Protein AF-A0A9D4DPV3-F1 (afdb_monomer_lite)

Organism: Dreissena polymorpha (NCBI:txid45954)

Radius of gyration: 32.3 Å; chains: 1; bounding box: 72×70×48 Å

InterPro domains:
  IPR011604 PD-(D/E)XK endonuclease-like domain superfamily [G3DSA:3.90.320.10] (1-57)

Structure (mmCIF, N/CA/C/O backbone):
data_AF-A0A9D4DPV3-F1
#
_entry.id   AF-A0A9D4DPV3-F1
#
loop_
_atom_site.group_PDB
_atom_site.id
_atom_site.type_symbol
_atom_site.label_atom_id
_atom_site.label_alt_id
_atom_site.label_comp_id
_atom_site.label_asym_id
_atom_site.label_entity_id
_atom_site.label_seq_id
_atom_site.pdbx_PDB_ins_code
_atom_site.Cartn_x
_atom_site.Cartn_y
_atom_site.Cartn_z
_atom_site.occupancy
_atom_site.B_iso_or_equiv
_atom_site.auth_seq_id
_atom_site.auth_comp_id
_atom_site.auth_asym_id
_atom_site.auth_atom_id
_atom_site.pdbx_PDB_model_num
ATOM 1 N N . MET A 1 1 ? -5.171 4.891 -0.174 1.00 82.44 1 MET A N 1
ATOM 2 C CA . MET A 1 1 ? -4.931 6.338 -0.006 1.00 82.44 1 MET A CA 1
ATOM 3 C C . MET A 1 1 ? -4.197 6.929 -1.198 1.00 82.44 1 MET A C 1
ATOM 5 O O . MET A 1 1 ? -4.821 7.702 -1.906 1.00 82.44 1 MET A O 1
ATOM 9 N N . GLY A 1 2 ? -2.975 6.487 -1.525 1.00 90.44 2 GLY A N 1
ATOM 10 C CA . GLY A 1 2 ? -2.223 7.017 -2.677 1.00 90.44 2 GLY A CA 1
ATOM 11 C C . GLY A 1 2 ? -2.950 6.950 -4.032 1.00 90.44 2 GLY A C 1
ATOM 12 O O . GLY A 1 2 ? -3.034 7.957 -4.726 1.00 90.44 2 GLY A O 1
ATOM 13 N N . CYS A 1 3 ? -3.562 5.812 -4.390 1.00 92.44 3 CYS A N 1
ATOM 14 C CA . CYS A 1 3 ? -4.306 5.686 -5.659 1.00 92.44 3 CYS A CA 1
ATOM 15 C C . CYS A 1 3 ? -5.573 6.554 -5.741 1.00 92.44 3 CYS A C 1
ATOM 17 O O . CYS A 1 3 ? -5.963 6.967 -6.827 1.00 92.44 3 CYS A O 1
ATOM 19 N N . CYS A 1 4 ? -6.241 6.784 -4.610 1.00 93.88 4 CYS A N 1
ATOM 20 C CA . CYS A 1 4 ? -7.505 7.518 -4.531 1.00 93.88 4 CYS A CA 1
ATOM 21 C C . CYS A 1 4 ? -7.338 8.960 -4.030 1.00 93.88 4 CYS A C 1
ATOM 23 O O . CYS A 1 4 ? -8.341 9.635 -3.831 1.00 93.88 4 CYS A O 1
ATOM 25 N N . GLN A 1 5 ? -6.096 9.418 -3.820 1.00 92.75 5 GLN A N 1
ATOM 26 C CA . GLN A 1 5 ? -5.751 10.742 -3.280 1.00 92.75 5 GLN A CA 1
ATOM 27 C C . GLN A 1 5 ? -6.466 11.074 -1.959 1.00 92.75 5 GLN A C 1
ATOM 29 O O . GLN A 1 5 ? -6.792 12.222 -1.681 1.00 92.75 5 GLN A O 1
ATOM 34 N N . ALA A 1 6 ? -6.720 10.054 -1.141 1.00 94.69 6 ALA A N 1
ATOM 35 C CA . ALA A 1 6 ? -7.289 10.238 0.187 1.00 94.69 6 ALA A CA 1
ATOM 36 C C . ALA A 1 6 ? -6.168 10.472 1.203 1.00 94.69 6 ALA A C 1
ATOM 38 O O . ALA A 1 6 ? -5.189 9.726 1.213 1.00 94.69 6 ALA A O 1
ATOM 39 N N . GLU A 1 7 ? -6.336 11.468 2.070 1.00 95.31 7 GLU A N 1
ATOM 40 C CA . GLU A 1 7 ? -5.360 11.802 3.116 1.00 95.31 7 GLU A CA 1
ATOM 41 C C . GLU A 1 7 ? -5.443 10.870 4.325 1.00 95.31 7 GLU A C 1
ATOM 43 O O . GLU A 1 7 ? -4.473 10.743 5.069 1.00 95.31 7 GLU A O 1
ATOM 48 N N . ARG A 1 8 ? -6.605 10.245 4.549 1.00 96.06 8 ARG A N 1
ATOM 49 C CA . ARG A 1 8 ? -6.882 9.397 5.714 1.00 96.06 8 ARG A CA 1
ATOM 50 C C . ARG A 1 8 ? -7.819 8.245 5.360 1.00 96.06 8 ARG A C 1
ATOM 52 O O . ARG A 1 8 ? -8.557 8.309 4.374 1.00 96.06 8 ARG A O 1
ATOM 59 N N . GLY A 1 9 ? -7.800 7.199 6.175 1.00 95.81 9 GLY A N 1
ATOM 60 C CA . GLY A 1 9 ? -8.728 6.074 6.115 1.00 95.81 9 GLY A CA 1
ATOM 61 C C . GLY A 1 9 ? -8.900 5.431 7.486 1.00 95.81 9 GLY A C 1
ATOM 62 O O . GLY A 1 9 ? -8.135 5.708 8.401 1.00 95.81 9 GLY A O 1
ATOM 63 N N . TYR A 1 10 ? -9.896 4.561 7.626 1.00 97.00 10 TYR A N 1
ATOM 64 C CA . TYR A 1 10 ? -10.117 3.811 8.861 1.00 97.00 10 TYR A CA 1
ATOM 65 C C . TYR A 1 10 ? -9.808 2.333 8.641 1.00 97.00 10 TYR A C 1
ATOM 67 O O . TYR A 1 10 ? -10.337 1.718 7.711 1.00 97.00 10 TYR A O 1
ATOM 75 N N . LEU A 1 11 ? -8.970 1.762 9.503 1.00 97.06 11 LEU A N 1
ATOM 76 C CA . LEU A 1 11 ? -8.800 0.323 9.627 1.00 97.06 11 LEU A CA 1
ATOM 77 C C . LEU A 1 11 ? -9.848 -0.190 10.607 1.00 97.06 11 LEU A C 1
ATOM 79 O O . LEU A 1 11 ? -9.778 0.061 11.807 1.00 97.06 11 LEU A O 1
ATOM 83 N N . VAL A 1 12 ? -10.839 -0.892 10.069 1.00 97.62 12 VAL A N 1
ATOM 84 C CA . VAL A 1 12 ? -11.920 -1.483 10.853 1.00 97.62 12 VAL A CA 1
ATOM 85 C C . VAL A 1 12 ? -11.663 -2.977 10.974 1.00 97.62 12 VAL A C 1
ATOM 87 O O . VAL A 1 12 ? -11.675 -3.698 9.977 1.00 97.62 12 VAL A O 1
ATOM 90 N N . VAL A 1 13 ? -11.446 -3.440 12.200 1.00 97.69 13 VAL A N 1
ATOM 91 C CA . VAL A 1 13 ? -11.316 -4.857 12.535 1.00 97.69 13 VAL A CA 1
ATOM 92 C C . VAL A 1 13 ? -12.516 -5.242 13.381 1.00 97.69 13 VAL A C 1
ATOM 94 O O . VAL A 1 13 ? -12.703 -4.742 14.487 1.00 97.69 13 VAL A O 1
ATOM 97 N N . TRP A 1 14 ? -13.351 -6.130 12.852 1.00 97.81 14 TRP A N 1
ATOM 98 C CA . TRP A 1 14 ? -14.557 -6.581 13.532 1.00 97.81 14 TRP A CA 1
ATOM 99 C C . TRP A 1 14 ? -14.513 -8.082 13.798 1.00 97.81 14 TRP A C 1
ATOM 101 O O . TRP A 1 14 ? -14.165 -8.880 12.928 1.00 97.81 14 TRP A O 1
ATOM 111 N N . THR A 1 15 ? -14.893 -8.450 15.014 1.00 97.06 15 THR A N 1
ATOM 112 C CA . THR A 1 15 ? -15.073 -9.822 15.480 1.00 97.06 15 THR A CA 1
ATOM 113 C C . THR A 1 15 ? -16.412 -9.931 16.207 1.00 97.06 15 THR A C 1
ATOM 115 O O . THR A 1 15 ? -17.007 -8.928 16.596 1.00 97.06 15 THR A O 1
ATOM 118 N N . GLU A 1 16 ? -16.876 -11.151 16.472 1.00 97.56 16 GLU A N 1
ATOM 119 C CA . GLU A 1 16 ? -18.114 -11.369 17.238 1.00 97.56 16 GLU A CA 1
ATOM 120 C C . GLU A 1 16 ? -18.077 -10.768 18.655 1.00 97.56 16 GLU A C 1
ATOM 122 O O . GLU A 1 16 ? -19.124 -10.524 19.249 1.00 97.56 16 GLU A O 1
ATOM 127 N N . LYS A 1 17 ? -16.879 -10.535 19.207 1.00 96.00 17 LYS A N 1
ATOM 128 C CA . LYS A 1 17 ? -16.684 -10.023 20.570 1.00 96.00 17 LYS A CA 1
ATOM 129 C C . LYS A 1 17 ? -16.370 -8.533 20.615 1.00 96.00 17 LYS A C 1
ATOM 131 O O . LYS A 1 17 ? -16.622 -7.900 21.634 1.00 96.00 17 LYS A O 1
ATOM 136 N N . GLU A 1 18 ? -15.794 -7.990 19.548 1.00 95.94 18 GLU A N 1
ATOM 137 C CA . GLU A 1 18 ? -15.217 -6.651 19.569 1.00 95.94 18 GLU A CA 1
ATOM 138 C C . GLU A 1 18 ? -15.194 -6.002 18.185 1.00 95.94 18 GLU A C 1
ATOM 140 O O . GLU A 1 18 ? -14.951 -6.659 17.169 1.00 95.94 18 GLU A O 1
ATOM 145 N N . LEU A 1 19 ? -15.405 -4.686 18.179 1.00 97.56 19 LEU A N 1
ATOM 146 C CA . LEU A 1 19 ? -15.176 -3.801 17.048 1.00 97.56 19 LEU A CA 1
ATOM 147 C C . LEU A 1 19 ? -14.025 -2.853 17.392 1.00 97.56 19 LEU A C 1
ATOM 149 O O . LEU A 1 19 ? -14.149 -2.033 18.299 1.00 97.56 19 LEU A O 1
ATOM 153 N N . HIS A 1 20 ? -12.941 -2.946 16.634 1.00 97.50 20 HIS A N 1
ATOM 154 C CA . HIS A 1 20 ? -11.796 -2.056 16.722 1.00 97.50 20 HIS A CA 1
ATOM 155 C C . HIS A 1 20 ? -11.738 -1.171 15.474 1.00 97.50 20 HIS A C 1
ATOM 157 O O . HIS A 1 20 ? -11.845 -1.662 14.349 1.00 97.50 20 HIS A O 1
ATOM 163 N N . ILE A 1 21 ? -11.594 0.139 15.672 1.00 97.88 21 ILE A N 1
ATOM 164 C CA . ILE A 1 21 ? -11.481 1.120 14.591 1.00 97.88 21 ILE A CA 1
ATOM 165 C C . ILE A 1 21 ? -10.273 1.998 14.883 1.00 97.88 21 ILE A C 1
ATOM 167 O O . ILE A 1 21 ? -10.227 2.662 15.917 1.00 97.88 21 ILE A O 1
ATOM 171 N N . GLU A 1 22 ? -9.334 2.029 13.946 1.00 98.00 22 GLU A N 1
ATOM 172 C CA . GLU A 1 22 ? -8.143 2.869 14.005 1.00 98.00 22 GLU A CA 1
ATOM 173 C C . GLU A 1 22 ? -8.116 3.822 12.806 1.00 98.00 22 GLU A C 1
ATOM 175 O O . GLU A 1 22 ? -8.418 3.431 11.677 1.00 98.00 22 GLU A O 1
ATOM 180 N N . GLU A 1 23 ? -7.776 5.088 13.041 1.00 97.25 23 GLU A N 1
ATOM 181 C CA . GLU A 1 23 ? -7.551 6.060 11.971 1.00 97.25 23 GLU A CA 1
ATOM 182 C C . GLU A 1 23 ? -6.114 5.938 11.458 1.00 97.25 23 GLU A C 1
ATOM 184 O O . GLU A 1 23 ? -5.158 6.080 12.216 1.00 97.25 23 GLU A O 1
ATOM 189 N N . ILE A 1 24 ? -5.963 5.723 10.154 1.00 97.06 24 ILE A N 1
ATOM 190 C CA . ILE A 1 24 ? -4.672 5.663 9.476 1.00 97.06 24 ILE A CA 1
ATOM 191 C C . ILE A 1 24 ? -4.526 6.894 8.588 1.00 97.06 24 ILE A C 1
ATOM 193 O O . ILE A 1 24 ? -5.361 7.166 7.721 1.00 97.06 24 ILE A O 1
ATOM 197 N N . VAL A 1 25 ? -3.429 7.621 8.782 1.00 97.19 25 VAL A N 1
ATOM 198 C CA . VAL A 1 25 ? -3.062 8.795 7.982 1.00 97.19 25 VAL A CA 1
ATOM 199 C C . VAL A 1 25 ? -2.173 8.372 6.818 1.00 97.19 25 VAL A C 1
ATOM 201 O O . VAL A 1 25 ? -1.397 7.422 6.918 1.00 97.19 25 VAL A O 1
ATOM 204 N N . PHE A 1 26 ? -2.309 9.054 5.684 1.00 97.12 26 PHE A N 1
ATOM 205 C CA . PHE A 1 26 ? -1.469 8.816 4.525 1.00 97.12 26 PHE A CA 1
ATOM 206 C C . PHE A 1 26 ? -0.011 9.160 4.821 1.00 97.12 26 PHE A C 1
ATOM 208 O O . PHE A 1 26 ? 0.316 10.288 5.179 1.00 97.12 26 PHE A O 1
ATOM 215 N N . ASP A 1 27 ? 0.857 8.179 4.599 1.00 96.62 27 ASP A N 1
ATOM 216 C CA . ASP A 1 27 ? 2.301 8.328 4.683 1.00 96.62 27 ASP A CA 1
ATOM 217 C C . ASP A 1 27 ? 2.888 8.369 3.267 1.00 96.62 27 ASP A C 1
A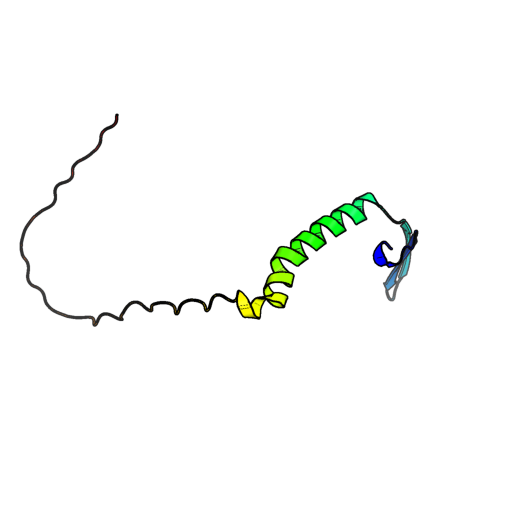TOM 219 O O . ASP A 1 27 ? 2.836 7.392 2.509 1.00 96.62 27 ASP A O 1
ATOM 223 N N . SER A 1 28 ? 3.424 9.532 2.899 1.00 95.69 28 SER A N 1
ATOM 224 C CA . SER A 1 28 ? 4.017 9.760 1.585 1.00 95.69 28 SER A CA 1
ATOM 225 C C . SER A 1 28 ? 5.335 9.017 1.374 1.00 95.69 28 SER A C 1
ATOM 227 O O . SER A 1 28 ? 5.636 8.649 0.237 1.00 95.69 28 SER A O 1
ATOM 229 N N . GLU A 1 29 ? 6.121 8.806 2.432 1.00 97.00 29 GLU A N 1
ATOM 230 C CA . GLU A 1 29 ? 7.411 8.116 2.344 1.00 97.00 29 GLU A CA 1
ATOM 231 C C . GLU A 1 29 ? 7.175 6.625 2.117 1.00 97.00 29 GLU A C 1
ATOM 233 O O . GLU A 1 29 ? 7.628 6.077 1.106 1.00 97.00 29 GLU A O 1
ATOM 238 N N . LEU A 1 30 ? 6.332 6.012 2.955 1.00 95.88 30 LEU A N 1
ATOM 239 C CA . LEU A 1 30 ? 5.915 4.620 2.795 1.00 95.88 30 LEU A CA 1
ATOM 240 C C . LEU A 1 30 ? 5.298 4.373 1.411 1.00 95.88 30 LEU A C 1
ATOM 242 O O . LEU A 1 30 ? 5.612 3.392 0.733 1.00 95.88 30 LEU A O 1
ATOM 246 N N . TRP A 1 31 ? 4.436 5.282 0.946 1.00 96.25 31 TRP A N 1
ATOM 247 C CA . TRP A 1 31 ? 3.832 5.172 -0.380 1.00 96.25 31 TRP A CA 1
ATOM 248 C C . TRP A 1 31 ? 4.869 5.197 -1.511 1.00 96.25 31 TRP A C 1
ATOM 250 O O . TRP A 1 31 ? 4.754 4.431 -2.475 1.00 96.25 31 TRP A O 1
ATOM 260 N N . SER A 1 32 ? 5.888 6.052 -1.401 1.00 97.00 32 SER A N 1
ATOM 261 C CA . SER A 1 32 ? 6.977 6.146 -2.378 1.00 97.00 32 SER A CA 1
ATOM 262 C C . SER A 1 32 ? 7.771 4.837 -2.464 1.00 97.00 32 SER A C 1
ATOM 264 O O . SER A 1 32 ? 7.998 4.315 -3.562 1.00 97.00 32 SER A O 1
ATOM 266 N N . GLU A 1 33 ? 8.113 4.248 -1.317 1.00 97.50 33 GLU A N 1
ATOM 267 C CA . GLU A 1 33 ? 8.817 2.963 -1.234 1.00 97.50 33 GLU A CA 1
ATOM 268 C C . GLU A 1 33 ? 7.994 1.809 -1.820 1.00 97.50 33 GLU A C 1
ATOM 270 O O . GLU A 1 33 ? 8.498 1.003 -2.616 1.00 97.50 33 GLU A O 1
ATOM 275 N N . MET A 1 34 ? 6.697 1.760 -1.499 1.00 96.88 34 MET A N 1
ATOM 276 C CA . MET A 1 34 ? 5.768 0.785 -2.072 1.00 96.88 34 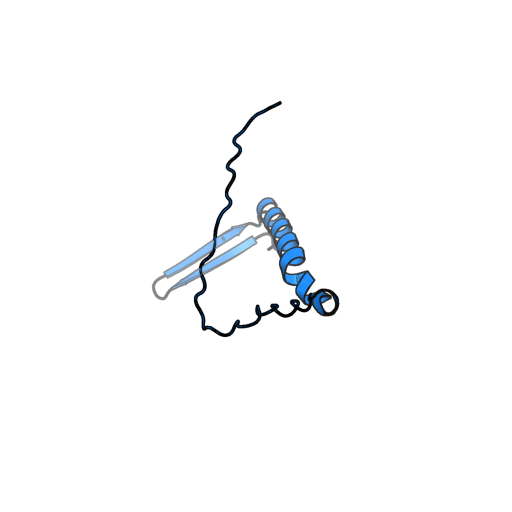MET A CA 1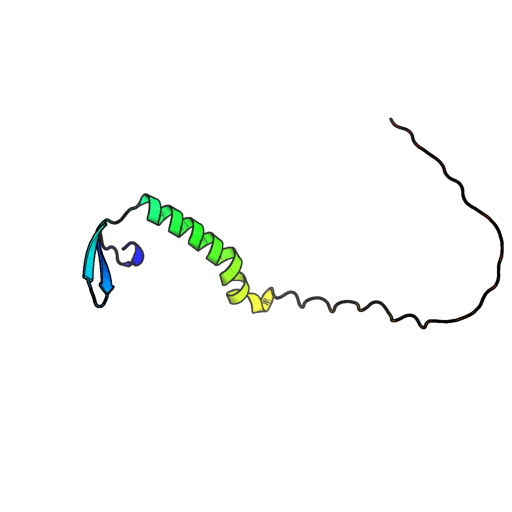
ATOM 277 C C . MET A 1 34 ? 5.668 0.933 -3.592 1.00 96.88 34 MET A C 1
ATOM 279 O O . MET A 1 34 ? 5.659 -0.071 -4.309 1.00 96.88 34 MET A O 1
ATOM 283 N N . CYS A 1 35 ? 5.631 2.164 -4.108 1.00 97.12 35 CYS A N 1
ATOM 284 C CA . CYS A 1 35 ? 5.615 2.425 -5.545 1.00 97.12 35 CYS A CA 1
ATOM 285 C C . CYS A 1 35 ? 6.904 1.955 -6.226 1.00 97.12 35 CYS A C 1
ATOM 287 O O . CYS A 1 35 ? 6.844 1.345 -7.296 1.00 97.12 35 CYS A O 1
ATOM 289 N N . ALA A 1 36 ? 8.068 2.219 -5.629 1.00 97.50 36 ALA A N 1
ATOM 290 C CA . ALA A 1 36 ? 9.352 1.762 -6.154 1.00 97.50 36 ALA A CA 1
ATOM 291 C C . ALA A 1 36 ? 9.416 0.227 -6.216 1.00 97.50 36 ALA A C 1
ATOM 293 O O . ALA A 1 36 ? 9.751 -0.337 -7.261 1.00 97.50 36 ALA A O 1
ATOM 294 N N . SER A 1 37 ? 8.998 -0.446 -5.143 1.00 97.19 37 SER A N 1
ATOM 295 C CA . SER A 1 37 ? 8.947 -1.911 -5.068 1.00 97.19 37 SER A CA 1
ATOM 296 C C . SER A 1 37 ? 7.952 -2.502 -6.070 1.00 97.19 37 SER A C 1
ATOM 298 O O . SER A 1 37 ? 8.272 -3.438 -6.802 1.00 97.19 37 SER A O 1
ATOM 300 N N . SER A 1 38 ? 6.766 -1.902 -6.188 1.00 96.75 38 SER A N 1
ATOM 301 C CA . SER A 1 38 ? 5.734 -2.337 -7.136 1.00 96.75 38 SER A CA 1
ATOM 302 C C . SER A 1 38 ? 6.197 -2.206 -8.588 1.00 96.75 38 SER A C 1
ATOM 304 O O . SER A 1 38 ? 5.915 -3.084 -9.400 1.00 96.75 38 SER A O 1
ATOM 306 N N . LYS A 1 39 ? 6.961 -1.155 -8.927 1.00 97.25 39 LYS A N 1
ATOM 307 C CA . LYS A 1 39 ? 7.581 -1.011 -10.256 1.00 97.25 39 LYS A CA 1
ATOM 308 C C . LYS A 1 39 ? 8.576 -2.136 -10.542 1.00 97.25 39 LYS A C 1
ATOM 310 O O . LYS A 1 39 ? 8.564 -2.676 -11.645 1.00 97.25 39 LYS A O 1
ATOM 315 N N . GLN A 1 40 ? 9.403 -2.512 -9.565 1.00 96.81 40 GLN A N 1
ATOM 316 C CA . GLN A 1 40 ? 10.349 -3.624 -9.721 1.00 96.81 40 GLN A CA 1
ATOM 317 C C . GLN A 1 40 ? 9.629 -4.960 -9.934 1.00 96.81 40 GLN A C 1
ATOM 319 O O . GLN A 1 40 ? 9.993 -5.721 -10.830 1.00 96.81 40 GLN A O 1
ATOM 324 N N . ILE A 1 41 ? 8.560 -5.220 -9.176 1.00 96.31 41 ILE A N 1
ATOM 325 C CA . ILE A 1 41 ? 7.709 -6.407 -9.359 1.00 96.31 41 ILE A CA 1
ATOM 326 C C . ILE A 1 41 ? 7.055 -6.392 -10.742 1.00 96.31 41 ILE A C 1
ATOM 328 O O . ILE A 1 41 ? 7.065 -7.397 -11.450 1.00 96.31 41 ILE A O 1
ATOM 332 N N . PHE A 1 42 ? 6.530 -5.243 -11.166 1.00 95.50 42 PHE A N 1
ATOM 333 C CA . PHE A 1 42 ? 5.911 -5.112 -12.476 1.00 95.50 42 PHE A CA 1
ATOM 334 C C . PHE A 1 42 ? 6.897 -5.439 -13.604 1.00 95.50 42 PHE A C 1
ATOM 336 O O . PHE A 1 42 ? 6.576 -6.248 -14.467 1.00 95.50 42 PHE A O 1
ATOM 343 N N . VAL A 1 43 ? 8.111 -4.882 -13.583 1.00 94.56 43 VAL A N 1
ATOM 344 C CA . VAL A 1 43 ? 9.119 -5.118 -14.633 1.00 94.56 43 VAL A CA 1
ATOM 345 C C . VAL A 1 43 ? 9.654 -6.552 -14.623 1.00 94.56 43 VAL A C 1
ATOM 347 O O . VAL A 1 43 ? 9.888 -7.112 -15.689 1.00 94.56 43 VAL A O 1
ATOM 350 N N . SER A 1 44 ? 9.861 -7.146 -13.447 1.00 92.31 44 SER A N 1
ATOM 351 C CA . SER A 1 44 ? 10.497 -8.466 -13.326 1.00 92.31 44 SER A CA 1
ATOM 352 C C . SER A 1 44 ? 9.534 -9.645 -13.468 1.00 92.31 44 SER A C 1
ATOM 354 O O . SER A 1 44 ? 9.942 -10.684 -13.979 1.00 92.31 44 SER A O 1
ATOM 356 N N . ALA A 1 45 ? 8.279 -9.501 -13.035 1.00 91.25 45 ALA A N 1
ATOM 357 C CA . ALA A 1 45 ? 7.325 -10.608 -12.969 1.00 91.25 45 ALA A CA 1
ATOM 358 C C . ALA A 1 45 ? 6.114 -10.424 -13.890 1.00 91.25 45 ALA A C 1
ATOM 360 O O . ALA A 1 45 ? 5.649 -11.387 -14.487 1.00 91.25 45 ALA A O 1
ATOM 361 N N . VAL A 1 46 ? 5.596 -9.201 -14.029 1.00 92.19 46 VAL A N 1
ATOM 362 C CA . VAL A 1 46 ? 4.341 -8.965 -14.768 1.00 92.19 46 VAL A CA 1
ATOM 363 C C . VAL A 1 46 ? 4.608 -8.681 -16.245 1.00 92.19 46 VAL A C 1
ATOM 365 O O . VAL A 1 46 ? 3.974 -9.257 -17.129 1.00 92.19 46 VAL A O 1
ATOM 368 N N . LEU A 1 47 ? 5.567 -7.800 -16.530 1.00 90.62 47 LEU A N 1
ATOM 369 C CA . LEU A 1 47 ? 5.901 -7.367 -17.879 1.00 90.62 47 LEU A CA 1
ATOM 370 C C . LEU A 1 47 ? 6.360 -8.539 -18.764 1.00 90.62 47 LEU A C 1
ATOM 372 O O . LEU A 1 47 ? 5.819 -8.648 -19.863 1.00 90.62 47 LEU A O 1
ATOM 376 N N . PRO A 1 48 ? 7.253 -9.453 -18.324 1.00 87.50 48 PRO A N 1
ATOM 377 C CA . PRO A 1 48 ? 7.698 -10.570 -19.154 1.00 87.50 48 PRO A CA 1
ATOM 378 C C . PRO A 1 48 ? 6.574 -11.518 -19.561 1.00 87.50 48 PRO A C 1
ATOM 380 O O . PRO A 1 48 ? 6.667 -12.095 -20.632 1.00 87.50 48 PRO A O 1
ATOM 383 N N . GLU A 1 49 ? 5.506 -11.644 -18.771 1.00 85.50 49 GLU A N 1
ATOM 384 C CA . GLU A 1 49 ? 4.327 -12.443 -19.130 1.00 85.50 49 GLU A CA 1
ATOM 385 C C . GLU A 1 49 ? 3.425 -11.699 -20.125 1.00 85.50 49 GLU A C 1
ATOM 387 O O . GLU A 1 49 ? 2.954 -12.269 -21.110 1.00 85.50 49 GLU A O 1
ATOM 392 N N . LEU A 1 50 ? 3.235 -10.391 -19.925 1.00 84.62 50 LEU A N 1
ATOM 393 C CA . LEU A 1 50 ? 2.427 -9.547 -20.811 1.00 84.62 50 LEU A CA 1
ATOM 394 C C . LEU A 1 50 ? 3.035 -9.410 -22.214 1.00 84.62 50 LEU A C 1
ATOM 396 O O . LEU A 1 50 ? 2.319 -9.503 -23.212 1.00 84.62 50 LEU A O 1
ATOM 400 N N . VAL A 1 51 ? 4.353 -9.200 -22.303 1.00 83.50 51 VAL A N 1
ATOM 401 C CA . VAL A 1 51 ? 5.087 -9.136 -23.583 1.00 83.50 51 VAL A CA 1
ATOM 402 C C . VAL A 1 51 ? 5.656 -10.498 -24.016 1.00 83.50 51 VAL A C 1
ATOM 404 O O . VAL A 1 51 ? 6.264 -10.619 -25.083 1.00 83.50 51 VAL A O 1
ATOM 407 N N . GLY A 1 52 ? 5.418 -11.544 -23.219 1.00 61.91 52 GLY A N 1
ATOM 408 C CA . GLY A 1 52 ? 6.060 -12.861 -23.276 1.00 61.91 52 GLY A CA 1
ATOM 409 C C . GLY A 1 52 ? 5.824 -13.689 -24.523 1.00 61.91 52 GLY A C 1
ATOM 410 O O . GLY A 1 52 ? 6.612 -14.591 -24.797 1.00 61.91 52 GLY A O 1
ATOM 411 N N . LYS A 1 53 ? 4.849 -13.336 -25.369 1.00 57.25 53 LYS A N 1
ATOM 412 C CA . LYS A 1 53 ? 4.688 -13.994 -26.678 1.00 57.25 53 LYS A CA 1
ATOM 413 C C . LYS A 1 53 ? 5.947 -13.904 -27.563 1.00 57.25 53 LYS A C 1
ATOM 415 O O . LYS A 1 53 ? 6.070 -14.704 -28.483 1.00 57.25 53 LYS A O 1
ATOM 420 N N . PHE A 1 54 ? 6.890 -12.998 -27.270 1.00 56.53 54 PHE A N 1
ATOM 421 C CA . PHE A 1 54 ? 8.176 -12.883 -27.976 1.00 56.53 54 PHE A CA 1
ATOM 422 C C . PHE A 1 54 ? 9.418 -13.281 -27.153 1.00 56.53 54 PHE A C 1
ATOM 424 O O . PHE A 1 54 ? 10.500 -13.394 -27.726 1.00 56.53 54 PHE A O 1
ATOM 431 N N . PHE A 1 55 ? 9.291 -13.516 -25.840 1.00 54.88 55 PHE A N 1
ATOM 432 C CA . PHE A 1 55 ? 10.429 -13.775 -24.939 1.00 54.88 55 PHE A CA 1
ATOM 433 C C . PHE A 1 55 ? 10.306 -15.043 -24.093 1.00 54.88 55 PHE A C 1
ATOM 435 O O . PHE A 1 55 ? 11.256 -15.370 -23.376 1.00 54.88 55 PHE A O 1
ATOM 442 N N . SER A 1 56 ? 9.211 -15.806 -24.206 1.00 59.41 56 SER A N 1
ATOM 443 C CA . SER A 1 56 ? 9.215 -17.207 -23.794 1.00 59.41 56 SER A CA 1
ATOM 444 C C . SER A 1 56 ? 10.277 -17.920 -24.625 1.00 59.41 56 SER A C 1
ATOM 446 O O . SER A 1 56 ? 10.020 -18.388 -25.734 1.00 59.41 56 SER A O 1
ATOM 448 N N . LYS A 1 57 ? 11.508 -17.984 -24.105 1.00 59.59 57 LYS A N 1
ATOM 449 C CA . LYS A 1 57 ? 12.486 -18.963 -24.554 1.00 59.59 57 LYS A CA 1
ATOM 450 C C . LYS A 1 57 ? 11.742 -20.282 -24.480 1.00 59.59 57 LYS A C 1
ATOM 452 O O . LYS A 1 57 ? 11.415 -20.734 -23.385 1.00 59.59 57 LYS A O 1
ATOM 457 N N . VAL A 1 58 ? 11.436 -20.860 -25.641 1.00 55.75 58 VAL A N 1
ATOM 458 C CA . VAL A 1 58 ? 11.142 -22.283 -25.745 1.00 55.75 58 VAL A CA 1
ATOM 459 C C . VAL A 1 58 ? 12.254 -22.920 -24.940 1.00 55.75 58 VAL A C 1
ATOM 461 O O . VAL A 1 58 ? 13.415 -22.798 -25.334 1.00 55.75 58 VAL A O 1
ATOM 464 N N . ALA A 1 59 ? 11.925 -23.447 -23.758 1.00 58.81 59 ALA A N 1
ATOM 465 C CA . ALA A 1 59 ? 12.875 -24.182 -22.956 1.00 58.81 59 ALA A CA 1
ATOM 466 C C . ALA A 1 59 ? 13.425 -25.225 -23.916 1.00 58.81 59 ALA A C 1
ATOM 468 O O . ALA A 1 59 ? 12.687 -26.099 -24.384 1.00 58.81 59 ALA A O 1
ATOM 469 N N . THR A 1 60 ? 14.667 -25.015 -24.348 1.00 51.75 60 THR A N 1
ATOM 470 C CA . THR A 1 60 ? 15.359 -25.906 -25.256 1.00 51.75 60 THR A CA 1
ATOM 471 C C . THR A 1 60 ? 15.211 -27.264 -24.620 1.00 51.75 60 THR A C 1
ATOM 473 O O . THR A 1 60 ? 15.605 -27.454 -23.468 1.00 51.75 60 THR A O 1
ATOM 476 N N . LYS A 1 61 ? 14.503 -28.139 -25.342 1.00 50.91 61 LYS A N 1
ATOM 477 C CA . LYS A 1 61 ? 14.225 -29.521 -24.974 1.00 50.91 61 LYS A CA 1
ATOM 478 C C . LYS A 1 61 ? 15.425 -30.033 -24.198 1.00 50.91 61 LYS A C 1
ATOM 480 O O . LYS A 1 61 ? 16.526 -30.028 -24.747 1.00 50.91 61 LYS A O 1
ATOM 485 N N . TYR A 1 62 ? 15.215 -30.400 -22.933 1.00 45.00 62 TYR A N 1
ATOM 486 C CA . TYR A 1 62 ? 16.206 -31.134 -22.160 1.00 45.00 62 TYR A CA 1
ATOM 487 C C . TYR A 1 62 ? 16.749 -32.217 -23.093 1.00 45.00 62 TYR A C 1
ATOM 489 O O . TYR A 1 62 ? 16.000 -33.107 -23.504 1.00 45.00 62 TYR A O 1
ATOM 497 N N . ASN A 1 63 ? 18.015 -32.088 -23.498 1.00 51.56 63 ASN A N 1
ATOM 498 C CA . ASN A 1 63 ? 18.734 -33.168 -24.147 1.00 51.56 63 ASN A CA 1
ATOM 499 C C . ASN A 1 63 ? 18.797 -34.254 -23.082 1.00 51.56 63 ASN A C 1
ATOM 501 O O . ASN A 1 63 ? 19.654 -34.227 -22.203 1.00 51.56 63 ASN A O 1
ATOM 505 N N . ARG A 1 64 ? 17.811 -35.155 -23.098 1.00 48.41 64 ARG A N 1
ATOM 506 C CA . ARG A 1 64 ? 17.882 -36.404 -22.359 1.00 48.41 64 ARG A CA 1
ATOM 507 C C . ARG A 1 64 ? 19.182 -37.055 -22.842 1.00 48.41 64 ARG A C 1
ATOM 509 O O . ARG A 1 64 ? 19.287 -37.301 -24.047 1.00 48.41 64 ARG A O 1
ATOM 516 N N . PRO A 1 65 ? 20.182 -37.276 -21.973 1.00 58.84 65 PRO A N 1
ATOM 517 C CA . PRO A 1 65 ? 21.362 -38.024 -22.373 1.00 58.84 65 PRO A CA 1
ATOM 518 C C . PRO A 1 65 ? 20.894 -39.373 -22.935 1.00 58.84 65 PRO A C 1
ATOM 520 O O . PRO A 1 65 ? 19.919 -39.923 -22.402 1.00 58.84 65 PRO A O 1
ATOM 523 N N . PRO A 1 66 ? 21.504 -39.900 -24.010 1.00 49.94 66 PRO A N 1
ATOM 524 C CA . PRO A 1 66 ? 21.112 -41.198 -24.538 1.00 49.94 66 PRO A CA 1
ATOM 525 C C . PRO A 1 66 ? 21.216 -42.229 -23.413 1.00 49.94 66 PRO A C 1
ATOM 527 O O . PRO A 1 66 ? 22.239 -42.294 -22.732 1.00 49.94 66 PRO A O 1
ATOM 530 N N . LEU A 1 67 ? 20.156 -43.009 -23.197 1.00 56.59 67 LEU A N 1
ATOM 531 C CA . LEU A 1 67 ? 20.228 -44.170 -22.317 1.00 56.59 67 LEU A CA 1
ATOM 532 C C . LEU A 1 67 ? 21.218 -45.144 -22.962 1.00 56.59 67 LEU A C 1
ATOM 534 O O . LEU A 1 67 ? 20.921 -45.735 -23.999 1.00 56.59 67 LEU A O 1
ATOM 538 N N . THR A 1 68 ? 22.415 -45.255 -22.394 1.00 60.97 68 THR A N 1
ATOM 539 C CA . THR A 1 68 ? 23.394 -46.266 -22.794 1.00 60.97 68 THR A CA 1
ATOM 540 C C . THR A 1 68 ? 22.847 -47.652 -22.451 1.00 60.97 68 THR A C 1
ATOM 542 O O . THR A 1 68 ? 22.383 -47.838 -21.321 1.00 60.97 68 THR A O 1
ATOM 545 N N . PRO A 1 69 ? 22.930 -48.644 -23.352 1.00 47.25 69 PRO A N 1
ATOM 546 C CA . PRO A 1 69 ? 22.692 -50.030 -22.981 1.00 47.25 69 PRO A CA 1
ATOM 547 C C . PRO A 1 69 ? 23.870 -50.542 -22.132 1.00 47.25 69 PRO A C 1
ATOM 549 O O . PRO A 1 69 ? 24.990 -50.673 -22.614 1.00 47.25 69 PRO A O 1
ATOM 552 N N . VAL A 1 70 ? 23.588 -50.787 -20.856 1.00 54.25 70 VAL A N 1
ATOM 553 C CA . VAL A 1 70 ? 24.182 -51.825 -19.980 1.00 54.25 70 VAL A CA 1
ATOM 554 C C . VAL A 1 70 ? 23.899 -53.188 -20.646 1.00 54.25 70 VAL A C 1
ATOM 556 O O . VAL A 1 70 ? 22.769 -53.379 -21.086 1.00 54.25 70 VAL A O 1
ATOM 559 N N . ASP A 1 71 ? 24.770 -54.179 -20.863 1.00 44.03 71 ASP A N 1
ATOM 560 C CA . ASP A 1 71 ? 26.157 -54.554 -20.519 1.00 44.03 71 ASP A CA 1
ATOM 561 C C . ASP A 1 71 ? 26.723 -55.318 -21.751 1.00 44.03 71 ASP A C 1
ATOM 563 O O . ASP A 1 71 ? 25.952 -55.794 -22.583 1.00 44.03 71 ASP A O 1
ATOM 567 N N . SER A 1 72 ? 28.016 -55.557 -21.991 1.00 45.44 72 SER A N 1
ATOM 568 C CA . SER A 1 72 ? 28.856 -56.549 -21.299 1.00 45.44 72 SER A CA 1
ATOM 569 C C . SER A 1 72 ? 30.113 -56.802 -22.157 1.00 45.44 72 SER A C 1
ATOM 571 O O . SER A 1 72 ? 29.991 -57.077 -23.348 1.00 45.44 72 SER A O 1
ATOM 573 N N . ASN A 1 73 ? 31.313 -56.693 -21.575 1.00 34.38 73 ASN A N 1
ATOM 574 C CA . ASN A 1 73 ? 32.368 -57.722 -21.616 1.00 34.38 73 ASN A CA 1
ATOM 575 C C . ASN A 1 73 ? 33.759 -57.178 -21.261 1.00 34.38 73 ASN A C 1
ATOM 577 O O . ASN A 1 73 ? 34.282 -56.226 -21.831 1.00 34.38 73 ASN A O 1
ATOM 581 N N . ILE A 1 74 ? 34.336 -57.887 -20.299 1.00 45.31 74 ILE A N 1
ATOM 582 C CA . ILE A 1 74 ? 35.703 -57.873 -19.795 1.00 45.31 74 ILE A CA 1
ATOM 583 C C . ILE A 1 74 ? 36.711 -58.050 -20.938 1.00 45.31 74 ILE A C 1
ATOM 585 O O . ILE A 1 74 ? 36.644 -59.045 -21.653 1.00 45.31 74 ILE A O 1
ATOM 589 N N . THR A 1 75 ? 37.722 -57.184 -21.025 1.00 38.69 75 THR A N 1
ATOM 590 C CA . THR A 1 75 ? 39.104 -57.604 -21.320 1.00 38.69 75 THR A CA 1
ATOM 591 C C . THR A 1 75 ? 40.065 -56.586 -20.709 1.00 38.69 75 THR A C 1
ATOM 593 O O . THR A 1 75 ? 39.963 -55.388 -20.956 1.00 38.69 75 THR A O 1
ATOM 596 N N . ALA A 1 76 ? 40.945 -57.076 -19.842 1.00 39.84 76 ALA A N 1
ATOM 597 C CA . ALA A 1 76 ? 42.056 -56.332 -19.276 1.00 39.84 76 ALA A CA 1
ATOM 598 C C . ALA A 1 76 ? 43.042 -55.918 -20.379 1.00 39.84 76 ALA A C 1
ATOM 600 O O . ALA A 1 76 ? 43.375 -56.771 -21.194 1.00 39.84 76 ALA A O 1
ATOM 601 N N . ASP A 1 77 ? 43.549 -54.680 -20.359 1.00 34.53 77 ASP A N 1
ATOM 602 C CA . ASP A 1 77 ? 45.003 -54.486 -20.366 1.00 34.53 77 ASP A CA 1
ATOM 603 C C . ASP A 1 77 ? 45.466 -53.073 -19.955 1.00 34.53 77 ASP A C 1
ATOM 605 O O . ASP A 1 77 ? 44.797 -52.071 -20.193 1.00 34.53 77 ASP A O 1
ATOM 609 N N . SER A 1 78 ? 46.615 -53.103 -19.283 1.00 41.75 78 SER A N 1
ATOM 610 C CA . SER A 1 78 ? 47.705 -52.147 -19.044 1.00 41.75 78 SER A CA 1
ATOM 611 C C . SER A 1 78 ? 47.543 -50.599 -19.061 1.00 41.75 78 SER A C 1
ATOM 613 O O . SER A 1 78 ? 47.054 -49.954 -19.980 1.00 4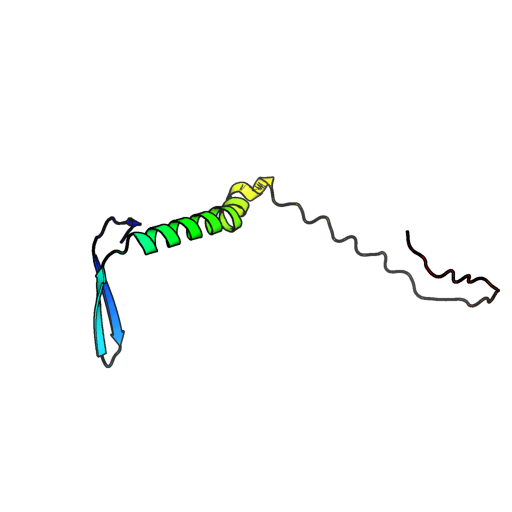1.75 78 SER A O 1
ATOM 615 N N . GLU A 1 79 ? 48.095 -50.016 -17.985 1.00 40.12 79 GLU A N 1
ATOM 616 C CA . GLU A 1 79 ? 49.017 -48.862 -17.947 1.00 40.12 79 GLU A CA 1
ATOM 617 C C . GLU A 1 79 ? 48.667 -47.536 -18.659 1.00 40.12 79 GLU A C 1
ATOM 619 O O . GLU A 1 79 ? 48.932 -47.346 -19.841 1.00 40.12 79 GLU A O 1
ATOM 624 N N . ASN A 1 80 ? 48.301 -46.510 -17.873 1.00 37.66 80 ASN A N 1
ATOM 625 C CA . ASN A 1 80 ? 49.199 -45.368 -17.587 1.00 37.66 80 ASN A CA 1
ATOM 626 C C . ASN A 1 80 ? 48.491 -44.246 -16.804 1.00 37.66 80 ASN A C 1
ATOM 628 O O . ASN 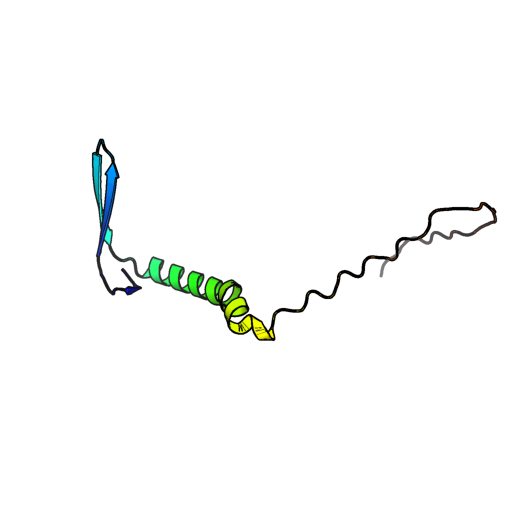A 1 80 ? 47.613 -43.551 -17.311 1.00 37.66 80 ASN A O 1
ATOM 632 N N . ARG A 1 81 ? 48.962 -43.989 -15.579 1.00 40.09 81 ARG A N 1
ATOM 633 C CA . ARG A 1 81 ? 48.895 -42.661 -14.948 1.00 40.09 81 ARG A CA 1
ATOM 634 C C . ARG A 1 81 ? 50.230 -41.970 -15.202 1.00 40.09 81 ARG A C 1
ATOM 636 O O . ARG A 1 81 ? 51.265 -42.595 -14.990 1.00 40.09 81 ARG A O 1
ATOM 643 N N . PRO A 1 82 ? 50.211 -40.645 -15.389 1.00 38.47 82 PRO A N 1
ATOM 644 C CA . PRO A 1 82 ? 51.097 -39.857 -14.553 1.00 38.47 82 PRO A CA 1
ATOM 645 C C . PRO A 1 82 ? 50.349 -38.748 -13.818 1.00 38.47 82 PRO A C 1
ATOM 647 O O . PRO A 1 82 ? 49.630 -37.924 -14.374 1.00 38.47 82 PRO A O 1
ATOM 650 N N . VAL A 1 83 ? 50.583 -38.756 -12.512 1.00 39.22 83 VAL A N 1
ATOM 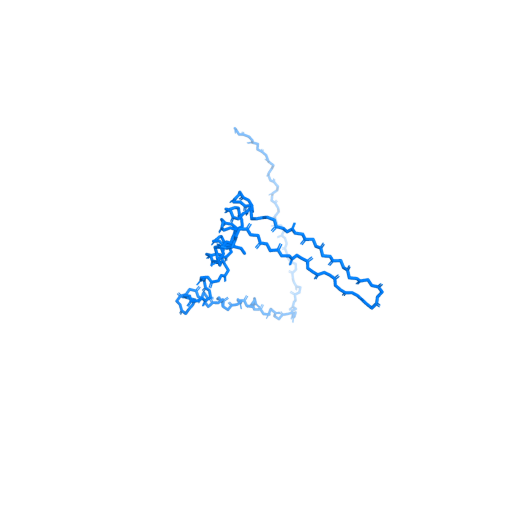651 C CA . VAL A 1 83 ? 50.465 -37.615 -11.612 1.00 39.22 83 VAL A CA 1
ATOM 652 C C . VAL A 1 83 ? 51.550 -36.610 -11.995 1.00 39.22 83 VAL A C 1
ATOM 654 O O . VAL A 1 83 ? 52.720 -36.977 -11.970 1.00 39.22 83 VAL A O 1
ATOM 657 N N . VAL A 1 84 ? 51.207 -35.340 -12.225 1.00 47.12 84 VAL A N 1
ATOM 658 C CA . VAL A 1 84 ? 52.160 -34.239 -12.015 1.00 47.12 84 VAL A CA 1
ATOM 659 C C . VAL A 1 84 ? 51.485 -33.133 -11.210 1.00 47.12 84 VAL A C 1
ATOM 661 O O . VAL A 1 84 ? 50.423 -32.619 -11.549 1.00 47.12 84 VAL A O 1
ATOM 664 N N . LYS A 1 85 ? 52.112 -32.854 -10.068 1.00 40.25 85 LYS A N 1
ATOM 665 C CA . LYS A 1 85 ? 51.779 -31.843 -9.067 1.00 40.25 85 LYS A CA 1
ATOM 666 C C . LYS A 1 85 ? 52.279 -30.465 -9.531 1.00 40.25 85 LYS A C 1
ATOM 668 O O . LYS A 1 85 ? 53.297 -30.416 -10.201 1.00 40.25 85 LYS A O 1
ATOM 673 N N . LYS A 1 86 ? 51.582 -29.411 -9.069 1.00 37.56 86 LYS A N 1
ATOM 674 C CA . LYS A 1 86 ? 52.030 -28.046 -8.680 1.00 37.56 86 LYS A CA 1
ATOM 675 C C . LYS A 1 86 ? 53.246 -27.436 -9.410 1.00 37.56 86 LYS A C 1
ATOM 677 O O . LYS A 1 86 ? 54.314 -28.024 -9.374 1.00 37.56 86 LYS A O 1
ATOM 682 N N . LEU A 1 87 ? 53.179 -26.147 -9.765 1.00 39.16 87 LEU A N 1
ATOM 683 C CA . LEU A 1 87 ? 53.610 -25.029 -8.897 1.00 39.16 87 LEU A CA 1
ATOM 684 C C . LEU A 1 87 ? 53.572 -23.683 -9.659 1.00 39.16 87 LEU A C 1
ATOM 686 O O . LEU A 1 87 ? 54.012 -23.600 -10.797 1.00 39.16 87 LEU A O 1
ATOM 690 N N . ASN A 1 88 ? 53.021 -22.683 -8.973 1.00 36.38 88 ASN A N 1
ATOM 691 C CA . ASN A 1 88 ? 53.187 -21.223 -9.009 1.00 36.38 88 ASN A CA 1
ATOM 692 C C . ASN A 1 88 ? 54.057 -20.562 -10.099 1.00 36.38 88 ASN A C 1
ATOM 694 O O . ASN A 1 88 ? 55.219 -20.919 -10.283 1.00 36.38 88 ASN A O 1
ATOM 698 N N . SER A 1 89 ? 53.555 -19.430 -10.602 1.00 48.94 89 SER A N 1
ATOM 699 C CA . SER A 1 89 ? 54.311 -18.171 -10.625 1.00 48.94 89 SER A CA 1
ATOM 700 C C . SER A 1 89 ? 53.412 -17.020 -10.194 1.00 48.94 89 SER A C 1
ATOM 702 O O . SER A 1 89 ? 52.177 -17.169 -10.324 1.00 48.94 89 SER A O 1
#

Foldseek 3Di:
DVVVPDQKDWDWDDDPVDIDIDIDGDDPVVVVVVVVVVVVCCVPPVVCVVVVVPPPPPPPPPPPPPPDDDDDDDDDDDDDDDDDDDDDD

Secondary structure (DSSP, 8-state):
-GGGT-SEEEEEEE-SS-EEEEEEE--HHHHHHHHHHHHHHIIIIIHHHHSGGGT--------PPP-----------------------

pLDDT: mean 74.66, std 24.18, range [34.38, 98.0]

Sequence (89 aa):
MGCCQAERGYLVVWTEKELHIEEIVFDSELWSEMCASSKQIFVSAVLPELVGKFFSKVATKYNRPPLTPVDSNITADSENRPVVKKLNS